Protein AF-A0AA45XNL1-F1 (afdb_monomer_lite)

Structure (mmCIF, N/CA/C/O backbone):
data_AF-A0AA45XNL1-F1
#
_entry.id   AF-A0AA45XNL1-F1
#
loop_
_atom_site.group_PDB
_atom_site.id
_atom_site.type_symbol
_atom_site.label_atom_id
_atom_site.label_alt_id
_atom_site.label_comp_id
_atom_site.label_asym_id
_atom_site.label_entity_id
_atom_site.label_seq_id
_atom_site.pdbx_PDB_ins_code
_atom_site.Cartn_x
_atom_site.Cartn_y
_atom_site.Cartn_z
_atom_site.occupancy
_atom_site.B_iso_or_equiv
_atom_site.auth_seq_id
_atom_site.auth_comp_id
_atom_site.auth_asym_id
_atom_site.auth_atom_id
_atom_site.pdbx_PDB_model_num
ATOM 1 N N . MET A 1 1 ? -33.629 5.046 -17.607 1.00 64.12 1 MET A N 1
ATOM 2 C CA . MET A 1 1 ? -33.421 4.209 -16.400 1.00 64.12 1 MET A CA 1
ATOM 3 C C . MET A 1 1 ? -32.698 4.969 -15.286 1.00 64.12 1 MET A C 1
ATOM 5 O O . MET A 1 1 ? -33.099 4.833 -14.143 1.00 64.12 1 MET A O 1
ATOM 9 N N . GLN A 1 2 ? -31.721 5.830 -15.606 1.00 73.00 2 GLN A N 1
ATOM 10 C CA . GLN A 1 2 ? -31.014 6.656 -14.610 1.00 73.00 2 GLN A CA 1
ATOM 11 C C . GLN A 1 2 ? -31.879 7.733 -13.931 1.00 73.00 2 GLN A C 1
ATOM 13 O O . GLN A 1 2 ? -31.637 8.083 -12.786 1.00 73.00 2 GLN A O 1
ATOM 18 N N . GLU A 1 3 ? -32.913 8.241 -14.602 1.00 77.94 3 GLU A N 1
ATOM 19 C CA . GLU A 1 3 ? -33.728 9.349 -14.080 1.00 77.94 3 GLU A CA 1
ATOM 20 C C . GLU A 1 3 ? -34.602 8.949 -12.877 1.00 77.94 3 GLU A C 1
ATOM 22 O O . GLU A 1 3 ? -34.738 9.703 -11.919 1.00 77.94 3 GLU A O 1
ATOM 27 N N . ALA A 1 4 ? -35.137 7.725 -12.872 1.00 80.25 4 ALA A N 1
ATOM 28 C CA . ALA A 1 4 ? -35.869 7.190 -11.723 1.00 80.25 4 ALA A CA 1
ATOM 29 C C . ALA A 1 4 ? -34.945 6.973 -10.512 1.00 80.25 4 ALA A C 1
ATOM 31 O O . ALA A 1 4 ? -35.347 7.217 -9.379 1.00 80.25 4 ALA A O 1
ATOM 32 N N . VAL A 1 5 ? -33.694 6.568 -10.765 1.00 75.75 5 VAL A N 1
ATOM 33 C CA . VAL A 1 5 ? -32.657 6.422 -9.734 1.00 75.75 5 VAL A CA 1
ATOM 34 C C . VAL A 1 5 ? -32.248 7.791 -9.189 1.00 75.75 5 VAL A C 1
ATOM 36 O O . VAL A 1 5 ? -32.155 7.944 -7.979 1.00 75.75 5 VAL A O 1
ATOM 39 N N . ALA A 1 6 ? -32.091 8.803 -10.048 1.00 78.00 6 ALA A N 1
ATOM 40 C CA . ALA A 1 6 ? -31.795 10.170 -9.625 1.00 78.00 6 ALA A CA 1
ATOM 41 C C . ALA A 1 6 ? -32.897 10.737 -8.720 1.00 78.00 6 ALA A C 1
ATOM 43 O O . ALA A 1 6 ? -32.599 11.247 -7.648 1.00 78.00 6 ALA A O 1
ATOM 44 N N . ARG A 1 7 ? -34.174 10.560 -9.086 1.00 77.00 7 ARG A N 1
ATOM 45 C CA . ARG A 1 7 ? -35.311 11.001 -8.258 1.00 77.00 7 ARG A CA 1
ATOM 46 C C . ARG A 1 7 ? -35.418 10.231 -6.944 1.00 77.00 7 ARG A C 1
ATOM 48 O O . ARG A 1 7 ? -35.821 10.819 -5.945 1.00 77.00 7 ARG A O 1
ATOM 55 N N . LEU A 1 8 ? -35.062 8.945 -6.936 1.00 75.25 8 LEU A N 1
ATOM 56 C CA . LEU A 1 8 ? -34.986 8.143 -5.716 1.00 75.25 8 LEU A CA 1
ATOM 57 C C . LEU A 1 8 ? -33.889 8.680 -4.791 1.00 75.25 8 LEU A C 1
ATOM 59 O O . LEU A 1 8 ? -34.174 8.926 -3.628 1.00 75.25 8 LEU A O 1
ATOM 63 N N . VAL A 1 9 ? -32.687 8.935 -5.318 1.00 75.56 9 VAL A N 1
ATOM 64 C CA . VAL A 1 9 ? -31.549 9.463 -4.550 1.00 75.56 9 VAL A CA 1
ATOM 65 C C . VAL A 1 9 ? -31.827 10.878 -4.032 1.00 75.56 9 VAL A C 1
ATOM 67 O O . VAL A 1 9 ? -31.631 11.112 -2.843 1.00 75.56 9 VAL A O 1
ATOM 70 N N . ASP A 1 10 ? -32.373 11.773 -4.865 1.00 69.25 10 ASP A N 1
ATOM 71 C CA . ASP A 1 10 ? -32.783 13.132 -4.468 1.00 69.25 10 ASP A CA 1
ATOM 72 C C . ASP A 1 10 ? -33.899 13.121 -3.414 1.00 69.25 10 ASP A C 1
ATOM 74 O O . ASP A 1 10 ? -33.863 13.898 -2.465 1.00 69.25 10 ASP A O 1
ATOM 78 N N . SER A 1 11 ? -34.881 12.217 -3.526 1.00 64.88 11 SER A N 1
ATOM 79 C CA . SER A 1 11 ? -35.948 12.083 -2.515 1.00 64.88 11 SER A CA 1
ATOM 80 C C . SER A 1 11 ? -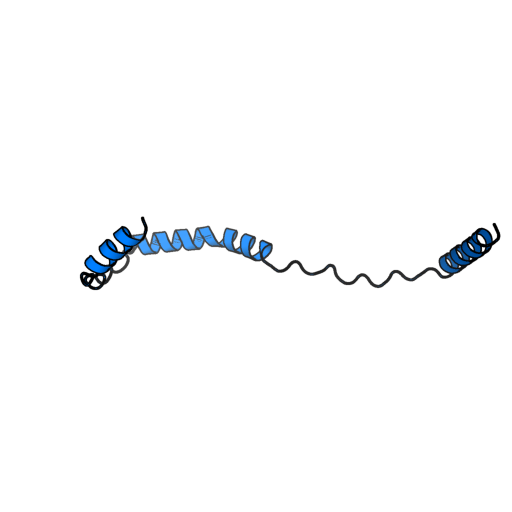35.435 11.455 -1.213 1.00 64.88 11 SER A C 1
ATOM 82 O O . SER A 1 11 ? -36.008 11.678 -0.149 1.00 64.88 11 SER A O 1
ATOM 84 N N . THR A 1 12 ? -34.345 10.683 -1.290 1.00 61.75 12 THR A N 1
ATOM 85 C CA . THR A 1 12 ? -33.603 10.128 -0.149 1.00 61.75 12 THR A CA 1
ATOM 86 C C . THR A 1 12 ? -32.419 10.989 0.277 1.00 61.75 12 THR A C 1
ATOM 88 O O . THR A 1 12 ? -31.611 10.532 1.083 1.00 61.75 12 THR A O 1
ATOM 91 N N . ALA A 1 13 ? -32.345 12.259 -0.140 1.00 60.44 13 ALA A N 1
ATOM 92 C CA . ALA A 1 13 ? -31.573 13.281 0.571 1.00 60.44 13 ALA A CA 1
ATOM 93 C C . ALA A 1 13 ? -32.229 13.599 1.935 1.00 60.44 13 ALA A C 1
ATOM 95 O O . ALA A 1 13 ? -32.339 14.738 2.371 1.00 60.44 13 ALA A O 1
ATOM 96 N N . THR A 1 14 ? -32.715 12.558 2.610 1.00 61.72 14 THR A N 1
ATOM 97 C CA . THR A 1 14 ? -32.900 12.529 4.045 1.00 61.72 14 THR A CA 1
ATOM 98 C C . THR A 1 14 ? -31.504 12.713 4.593 1.00 61.72 14 THR A C 1
ATOM 100 O O . THR A 1 14 ? -30.644 11.870 4.346 1.00 61.72 14 THR A O 1
ATOM 103 N N . GLU A 1 15 ? -31.274 13.857 5.228 1.00 65.62 15 GLU A N 1
ATOM 104 C CA . GLU A 1 15 ? -30.099 14.154 6.035 1.00 65.62 15 GLU A CA 1
ATOM 105 C C . GLU A 1 15 ? -29.617 12.864 6.707 1.00 65.62 15 GLU A C 1
ATOM 107 O O . GLU A 1 15 ? -30.242 12.360 7.643 1.00 65.62 15 GLU A O 1
ATOM 112 N N . LEU A 1 16 ? -28.573 12.250 6.139 1.00 70.06 16 LEU A N 1
ATOM 113 C CA . LEU A 1 16 ? -27.984 11.075 6.751 1.00 70.06 16 LEU A CA 1
ATOM 114 C C . LEU A 1 16 ? -27.454 11.582 8.087 1.00 70.06 16 LEU A C 1
ATOM 116 O O . LEU A 1 16 ? -26.693 12.557 8.081 1.00 70.06 16 LEU A O 1
ATOM 120 N N . PRO A 1 17 ? -27.866 10.985 9.220 1.00 72.50 17 PRO A N 1
ATOM 121 C CA . PRO A 1 17 ? -27.338 11.403 10.502 1.00 72.50 17 PRO A CA 1
ATOM 122 C C . PRO A 1 17 ? -25.811 11.384 10.396 1.00 72.50 17 PRO A C 1
ATOM 124 O O . PRO A 1 17 ? -25.267 10.467 9.760 1.00 72.50 17 PRO A O 1
ATOM 127 N N . PRO A 1 18 ? -25.115 12.397 10.946 1.00 75.56 18 PRO A N 1
ATOM 128 C CA . PRO A 1 18 ? -23.665 12.451 10.872 1.00 75.56 18 PRO A CA 1
ATOM 129 C C . PRO A 1 18 ? -23.119 11.089 11.306 1.00 75.56 18 PRO A C 1
ATOM 131 O O . PRO A 1 18 ? -23.628 10.528 12.287 1.00 75.56 18 PRO A O 1
ATOM 134 N N . PRO A 1 19 ? -22.153 10.516 10.561 1.00 76.00 19 PRO A N 1
ATOM 135 C CA . PRO A 1 19 ? -21.648 9.191 10.867 1.00 76.00 19 PRO A CA 1
ATOM 136 C C . PRO A 1 19 ? -21.242 9.182 12.334 1.00 76.00 19 PRO A C 1
ATOM 138 O O . PRO A 1 19 ? -20.485 10.051 12.775 1.00 76.00 19 PRO A O 1
ATOM 141 N N . MET A 1 20 ? -21.818 8.249 13.097 1.00 78.56 20 MET A N 1
ATOM 142 C CA . MET A 1 20 ? -21.535 8.153 14.523 1.00 78.56 20 MET A CA 1
ATOM 143 C C . MET A 1 20 ? -20.016 8.117 14.703 1.00 78.56 20 MET A C 1
ATOM 145 O O . MET A 1 20 ? -19.356 7.375 13.964 1.00 78.56 20 MET A O 1
ATOM 149 N N . PRO A 1 21 ? -19.447 8.911 15.630 1.00 80.06 21 PRO A N 1
ATOM 150 C CA . PRO A 1 21 ? -18.019 8.866 15.882 1.00 80.06 21 PRO A CA 1
ATOM 151 C C . PRO A 1 21 ? -17.631 7.414 16.152 1.00 80.06 21 PRO A C 1
ATOM 153 O O . PRO A 1 21 ? -18.184 6.762 17.039 1.00 80.06 21 PRO A O 1
ATOM 156 N N . GLY A 1 22 ? -16.747 6.890 15.301 1.00 80.44 22 GLY A N 1
ATOM 157 C CA . GLY A 1 22 ? -16.335 5.497 15.362 1.00 80.44 22 GLY A CA 1
ATOM 158 C C . GLY A 1 22 ? -15.750 5.183 16.733 1.00 80.44 22 GLY A C 1
ATOM 159 O O . GLY A 1 22 ? -15.062 6.015 17.329 1.00 80.44 22 GLY A O 1
ATOM 160 N N . LEU A 1 23 ? -16.024 3.979 17.233 1.00 85.31 23 LEU A N 1
ATOM 161 C CA . LEU A 1 23 ? -15.382 3.504 18.452 1.00 85.31 23 LEU A CA 1
ATOM 162 C C . LEU A 1 23 ? -13.857 3.567 18.279 1.00 85.31 23 LEU A C 1
ATOM 164 O O . LEU A 1 23 ? -13.356 3.252 17.192 1.00 85.31 23 LEU A O 1
ATOM 168 N N . PRO A 1 24 ? -13.108 3.952 19.328 1.00 88.31 24 PRO A N 1
ATOM 169 C CA . PRO A 1 24 ? -11.661 3.871 19.272 1.00 88.31 24 PRO A CA 1
ATOM 170 C C . PRO A 1 24 ? -11.253 2.417 18.983 1.00 88.31 24 PRO A C 1
ATOM 17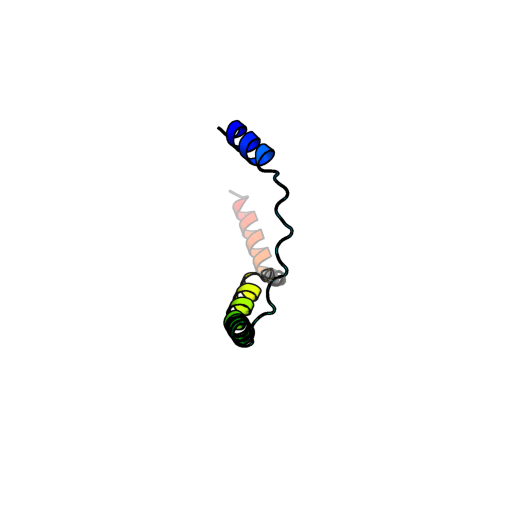2 O O . PRO A 1 24 ? -11.905 1.487 19.471 1.00 88.31 24 PRO A O 1
ATOM 175 N N . PRO A 1 25 ? -10.195 2.197 18.188 1.00 89.25 25 PRO A N 1
ATOM 176 C CA . PRO A 1 25 ? -9.764 0.854 17.850 1.00 89.25 25 PRO A CA 1
ATOM 177 C C . PRO A 1 25 ? -9.359 0.099 19.114 1.00 89.25 25 PRO A C 1
ATOM 179 O O . PRO A 1 25 ? -8.630 0.600 19.971 1.00 89.25 25 PRO A O 1
ATOM 182 N N . THR A 1 26 ? -9.825 -1.137 19.208 1.00 94.44 26 THR A N 1
ATOM 183 C CA . THR A 1 26 ? -9.422 -2.061 20.263 1.00 94.44 26 THR A CA 1
ATOM 184 C C . THR A 1 26 ? -7.932 -2.407 20.129 1.00 94.44 26 THR A C 1
ATOM 186 O O . THR A 1 26 ? -7.378 -2.372 19.024 1.00 94.44 26 THR A O 1
ATOM 189 N N . PRO A 1 27 ? -7.260 -2.806 21.223 1.00 96.38 27 PRO A N 1
ATOM 190 C CA . PRO A 1 27 ? -5.870 -3.261 21.168 1.00 96.38 27 PRO A CA 1
ATOM 191 C C . PRO A 1 27 ? -5.639 -4.387 20.150 1.00 96.38 27 PRO A C 1
ATOM 193 O O . PRO A 1 27 ? -4.611 -4.422 19.479 1.00 96.38 27 PRO A O 1
ATOM 196 N N . GLU A 1 28 ? -6.616 -5.277 19.981 1.00 96.75 28 GLU A N 1
ATOM 197 C CA . GLU A 1 28 ? -6.543 -6.384 19.028 1.00 96.75 28 GLU A CA 1
ATOM 198 C C . GLU A 1 28 ? -6.651 -5.918 17.571 1.00 96.75 28 GLU A C 1
ATOM 200 O O . GLU A 1 28 ? -5.913 -6.402 16.712 1.00 96.75 28 GLU A O 1
ATOM 205 N N . GLN A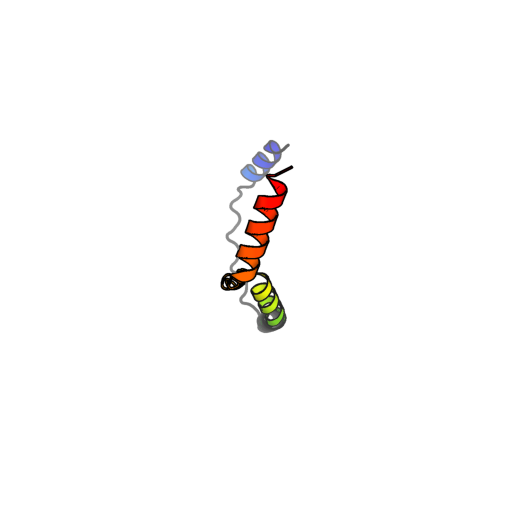 1 29 ? -7.477 -4.902 17.299 1.00 96.38 29 GLN A N 1
ATOM 206 C CA . GLN A 1 29 ? -7.512 -4.236 15.994 1.00 96.38 29 GLN A CA 1
ATOM 207 C C . GLN A 1 29 ? -6.197 -3.517 15.690 1.00 96.38 29 GLN A C 1
ATOM 209 O O . GLN A 1 29 ? -5.711 -3.592 14.562 1.00 96.38 29 GLN A O 1
ATOM 214 N N . LEU A 1 30 ? -5.578 -2.869 16.682 1.00 96.69 30 LEU A N 1
ATOM 215 C CA . LEU A 1 30 ? -4.256 -2.259 16.516 1.00 96.69 30 LEU A CA 1
ATOM 216 C C . LEU A 1 30 ? -3.182 -3.316 16.240 1.00 96.69 30 LEU A C 1
ATOM 218 O O . LEU A 1 30 ? -2.337 -3.125 15.365 1.00 96.69 30 LEU A O 1
ATOM 222 N N . GLN A 1 31 ? -3.242 -4.456 16.929 1.00 97.06 31 GLN A N 1
ATOM 223 C CA . GLN A 1 31 ? -2.335 -5.573 16.684 1.00 97.06 31 GLN A CA 1
ATOM 224 C C . GLN A 1 31 ? -2.544 -6.175 15.287 1.00 97.06 31 GLN A C 1
ATOM 226 O O . GLN A 1 31 ? -1.577 -6.515 14.607 1.00 97.06 31 GLN A O 1
ATOM 231 N N . GLN A 1 32 ? -3.790 -6.284 14.824 1.00 96.25 32 GLN A N 1
ATOM 232 C CA . GLN A 1 32 ? -4.096 -6.724 13.466 1.00 96.25 32 GLN A CA 1
ATOM 233 C C . GLN A 1 32 ? -3.587 -5.727 12.423 1.00 96.25 32 GLN A C 1
ATOM 235 O O . GLN A 1 32 ? -2.959 -6.145 11.454 1.00 96.25 32 GLN A O 1
ATOM 240 N N . ALA A 1 33 ? -3.804 -4.428 12.629 1.00 93.50 33 ALA A N 1
ATOM 241 C CA . ALA A 1 33 ? -3.289 -3.385 11.750 1.00 93.50 33 ALA A CA 1
ATOM 242 C C . ALA A 1 33 ? -1.754 -3.416 11.681 1.00 93.50 33 ALA A C 1
ATOM 244 O O . ALA A 1 33 ? -1.198 -3.293 10.592 1.00 93.50 33 ALA A O 1
ATOM 245 N N . ARG A 1 34 ? -1.070 -3.672 12.808 1.00 93.69 34 ARG A N 1
ATOM 246 C CA . ARG A 1 34 ? 0.381 -3.918 12.832 1.00 93.69 34 ARG A CA 1
ATOM 247 C C . ARG A 1 34 ? 0.776 -5.129 12.000 1.00 93.69 34 ARG A C 1
ATOM 249 O O . ARG A 1 34 ? 1.617 -4.982 11.126 1.00 93.69 34 ARG A O 1
ATOM 256 N N . ARG A 1 35 ? 0.134 -6.285 12.203 1.00 93.38 35 ARG A N 1
ATOM 257 C CA . ARG A 1 35 ? 0.413 -7.497 1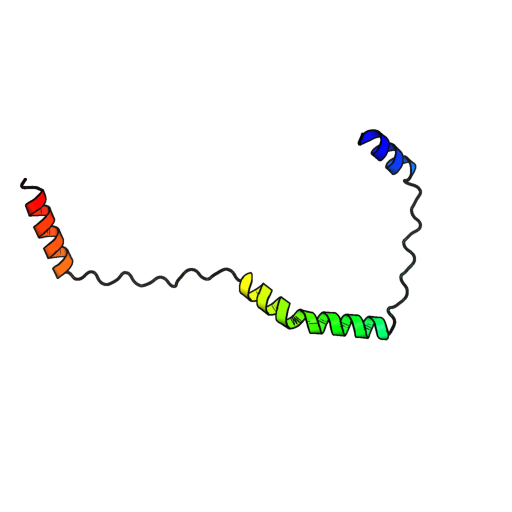1.409 1.00 93.38 35 ARG A CA 1
ATOM 258 C C . ARG A 1 35 ? 0.216 -7.262 9.911 1.00 93.38 35 ARG A C 1
ATOM 260 O O . ARG A 1 35 ? 1.014 -7.742 9.115 1.00 93.38 35 ARG A O 1
ATOM 267 N N . LEU A 1 36 ? -0.823 -6.518 9.525 1.00 91.75 36 LEU A N 1
ATOM 268 C CA . LEU A 1 36 ? -1.079 -6.154 8.127 1.00 91.75 36 LEU A CA 1
ATOM 269 C C . LEU A 1 36 ? -0.000 -5.217 7.571 1.00 91.75 36 LEU A C 1
ATOM 271 O O . LEU A 1 36 ? 0.482 -5.436 6.462 1.00 91.75 36 LEU A O 1
ATOM 275 N N . ALA A 1 37 ? 0.397 -4.200 8.338 1.00 89.12 37 ALA A N 1
ATOM 276 C CA . ALA A 1 37 ? 1.461 -3.281 7.946 1.00 89.12 37 ALA A CA 1
ATOM 277 C C . ALA A 1 37 ? 2.810 -4.004 7.806 1.00 89.12 37 ALA A C 1
ATOM 279 O O . ALA A 1 37 ? 3.526 -3.777 6.836 1.00 89.12 37 ALA A O 1
ATOM 280 N N . GLU A 1 38 ? 3.125 -4.909 8.734 1.00 88.38 38 GLU A N 1
ATOM 281 C CA . GLU A 1 38 ? 4.335 -5.736 8.719 1.00 88.38 38 GLU A CA 1
ATOM 282 C C . GLU A 1 38 ? 4.343 -6.690 7.516 1.00 88.38 38 GLU A C 1
ATOM 284 O O . GLU A 1 38 ? 5.324 -6.723 6.773 1.00 88.38 38 GLU A O 1
ATOM 289 N N . ALA A 1 39 ? 3.232 -7.387 7.256 1.00 87.31 39 ALA A N 1
ATOM 290 C CA . ALA A 1 39 ? 3.094 -8.293 6.114 1.00 87.31 39 ALA A CA 1
ATOM 291 C C . ALA A 1 39 ? 3.218 -7.585 4.750 1.00 87.31 39 ALA A C 1
ATOM 293 O O . ALA A 1 39 ? 3.650 -8.197 3.776 1.00 87.31 39 ALA A O 1
ATOM 294 N N . GLY A 1 40 ? 2.858 -6.300 4.668 1.00 82.00 40 GLY A N 1
ATOM 295 C CA . GLY A 1 40 ? 2.908 -5.521 3.429 1.00 82.00 40 GLY A CA 1
ATOM 296 C C . GLY A 1 40 ? 4.289 -4.968 3.058 1.00 82.00 40 GLY A C 1
ATOM 297 O O . GLY A 1 40 ? 4.454 -4.473 1.946 1.00 82.00 40 GLY A O 1
ATOM 298 N N . THR A 1 41 ? 5.284 -5.031 3.950 1.00 78.69 41 THR A N 1
ATOM 299 C CA . THR A 1 41 ? 6.588 -4.365 3.747 1.00 78.69 41 THR A CA 1
ATOM 300 C C . THR A 1 41 ? 7.373 -4.913 2.553 1.00 78.69 41 THR A C 1
ATOM 302 O O . THR A 1 41 ? 7.778 -4.143 1.683 1.00 78.69 41 THR A O 1
ATOM 305 N N . THR A 1 42 ? 7.538 -6.233 2.464 1.00 76.69 42 THR A N 1
ATOM 306 C CA . THR A 1 42 ? 8.291 -6.886 1.377 1.00 76.69 42 THR A CA 1
ATOM 307 C C . THR A 1 42 ? 7.636 -6.683 0.012 1.00 76.69 42 THR A C 1
ATOM 309 O O . THR A 1 42 ? 8.313 -6.465 -0.994 1.00 76.69 42 THR A O 1
ATOM 312 N N . GLU A 1 43 ? 6.307 -6.702 -0.028 1.00 78.88 43 GLU A N 1
ATOM 313 C CA . GLU A 1 43 ? 5.568 -6.566 -1.279 1.00 78.88 43 GLU A CA 1
ATOM 314 C C . GLU A 1 43 ? 5.542 -5.116 -1.770 1.00 78.88 43 GLU A C 1
ATOM 316 O O . GLU A 1 43 ? 5.650 -4.876 -2.972 1.00 78.88 43 GLU A O 1
ATOM 321 N N . LEU A 1 44 ? 5.505 -4.138 -0.857 1.00 80.69 44 LEU A N 1
ATOM 322 C CA . LEU A 1 44 ? 5.676 -2.726 -1.202 1.00 80.69 44 LEU A CA 1
ATOM 323 C C . LEU A 1 44 ? 7.072 -2.426 -1.755 1.00 80.69 44 LEU A C 1
ATOM 325 O O . LEU A 1 44 ? 7.184 -1.623 -2.678 1.00 80.69 44 LEU A O 1
ATOM 329 N N . GLU A 1 45 ? 8.122 -3.066 -1.238 1.00 82.81 45 GLU A N 1
ATOM 330 C CA . GLU A 1 45 ? 9.481 -2.913 -1.768 1.00 82.81 45 GLU A CA 1
ATOM 331 C C . GLU A 1 45 ? 9.585 -3.453 -3.199 1.00 82.81 45 GLU A C 1
ATOM 333 O O . GLU A 1 45 ? 10.039 -2.736 -4.092 1.00 82.81 45 GLU A O 1
ATOM 338 N N . ARG A 1 46 ? 9.048 -4.654 -3.455 1.00 83.00 46 ARG A N 1
ATOM 339 C CA . ARG A 1 46 ? 9.000 -5.238 -4.805 1.00 83.00 46 ARG A CA 1
ATOM 340 C C . ARG A 1 46 ? 8.188 -4.381 -5.776 1.00 83.00 46 ARG A C 1
ATOM 342 O O . ARG A 1 46 ? 8.592 -4.182 -6.919 1.00 83.00 46 ARG A O 1
ATOM 349 N N . VAL A 1 47 ? 7.032 -3.876 -5.341 1.00 84.62 47 VAL A N 1
ATOM 350 C CA . VAL A 1 47 ? 6.189 -2.993 -6.161 1.00 84.62 47 VAL A CA 1
ATOM 351 C C . VAL A 1 47 ? 6.907 -1.677 -6.440 1.00 84.62 47 VAL A C 1
ATOM 353 O O . VAL A 1 47 ? 6.867 -1.200 -7.569 1.00 84.62 47 VAL A O 1
ATOM 356 N N . LYS A 1 48 ? 7.608 -1.107 -5.455 1.00 83.69 48 LYS A N 1
ATOM 357 C CA . LYS A 1 48 ? 8.394 0.113 -5.644 1.00 83.69 48 LYS A CA 1
ATOM 358 C C . LYS A 1 48 ? 9.527 -0.106 -6.643 1.00 83.69 48 LYS A C 1
ATOM 360 O O . LYS A 1 48 ? 9.667 0.712 -7.540 1.00 83.69 48 LYS A O 1
ATOM 365 N N . GLU A 1 49 ? 10.262 -1.211 -6.550 1.00 83.81 49 GLU A N 1
ATOM 366 C CA . GLU A 1 49 ? 11.304 -1.576 -7.520 1.00 83.81 49 GLU A CA 1
ATOM 367 C C . GLU A 1 49 ? 10.730 -1.776 -8.934 1.00 83.81 49 GLU A C 1
ATOM 369 O O . GLU A 1 49 ? 11.290 -1.288 -9.913 1.00 83.81 49 GLU A O 1
ATOM 374 N N . ALA A 1 50 ? 9.573 -2.430 -9.055 1.00 84.38 50 ALA A N 1
ATOM 375 C CA . ALA A 1 50 ? 8.904 -2.636 -10.340 1.00 84.38 50 ALA A CA 1
ATOM 376 C C . ALA A 1 50 ? 8.340 -1.338 -10.947 1.00 84.38 50 ALA A C 1
ATOM 378 O O . ALA A 1 50 ? 8.242 -1.219 -12.170 1.00 84.38 50 ALA A O 1
ATOM 379 N N . LEU A 1 51 ? 7.947 -0.385 -10.098 1.00 84.88 51 LEU A N 1
ATOM 380 C CA . LEU A 1 51 ? 7.440 0.928 -10.494 1.00 84.88 51 LEU A CA 1
ATOM 381 C C . LEU A 1 51 ? 8.548 1.971 -10.671 1.00 84.88 51 LEU A C 1
ATOM 383 O O . LEU A 1 51 ? 8.271 3.040 -11.222 1.00 84.88 51 LEU A O 1
ATOM 387 N N . GLU A 1 52 ? 9.781 1.706 -10.223 1.00 84.44 52 GLU A N 1
ATOM 388 C CA . GLU A 1 52 ? 10.886 2.627 -10.453 1.00 84.44 52 GLU A CA 1
ATOM 389 C C . GLU A 1 52 ? 11.083 2.815 -11.963 1.00 84.44 52 GLU A C 1
ATOM 391 O O . GLU A 1 52 ? 11.167 1.837 -12.717 1.00 84.44 52 GLU A O 1
ATOM 396 N N . PRO A 1 53 ? 11.163 4.072 -12.440 1.00 81.75 53 PRO A N 1
ATOM 397 C CA . PRO A 1 53 ? 11.393 4.342 -13.845 1.00 81.75 53 PRO A CA 1
ATOM 398 C C . PRO A 1 53 ? 12.655 3.618 -14.300 1.00 81.75 53 PRO A C 1
ATOM 400 O O . PRO A 1 53 ? 13.761 3.909 -13.833 1.00 81.75 53 PRO A O 1
ATOM 403 N N . ARG A 1 54 ? 12.490 2.663 -15.220 1.00 74.81 54 ARG A N 1
ATOM 404 C CA . ARG A 1 54 ? 13.602 1.894 -15.772 1.00 74.81 54 ARG A CA 1
ATOM 405 C C . ARG A 1 54 ? 14.623 2.873 -16.340 1.00 74.81 54 ARG A C 1
ATOM 407 O O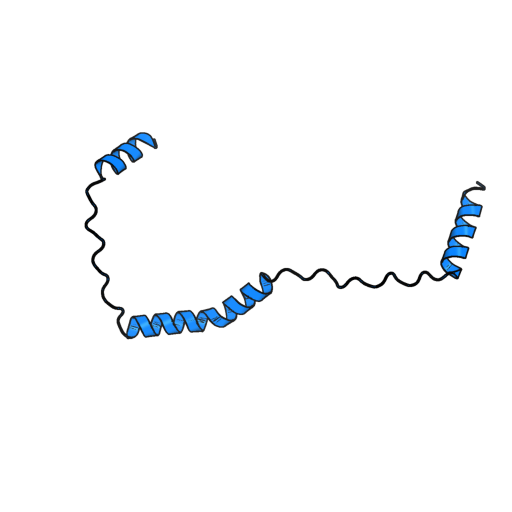 . ARG A 1 54 ? 14.350 3.546 -17.336 1.00 74.81 54 ARG A O 1
ATOM 414 N N . LYS A 1 55 ? 15.790 2.966 -15.689 1.00 74.44 55 LYS A N 1
ATOM 415 C CA . LYS A 1 55 ? 16.866 3.852 -16.141 1.00 74.44 55 LYS A CA 1
ATOM 416 C C . LYS A 1 55 ? 17.166 3.524 -17.604 1.00 74.44 55 LYS A C 1
ATOM 418 O O . LYS A 1 55 ? 17.339 2.342 -17.929 1.00 74.44 55 LYS A O 1
ATOM 423 N N . PRO A 1 56 ? 17.214 4.531 -18.492 1.00 74.56 56 PRO A N 1
ATOM 424 C CA . PRO A 1 56 ? 17.642 4.289 -19.854 1.00 74.56 56 PRO A CA 1
ATOM 425 C C . PRO A 1 56 ? 19.039 3.658 -19.806 1.00 74.56 56 PRO A C 1
ATOM 427 O O . PRO A 1 56 ? 19.840 4.020 -18.934 1.00 74.56 56 PRO A O 1
ATOM 430 N N . PRO A 1 57 ? 19.332 2.688 -20.690 1.00 74.75 57 PRO A N 1
ATOM 431 C CA . PRO A 1 57 ? 20.652 2.083 -20.744 1.00 74.75 57 PRO A CA 1
ATOM 432 C C . PRO A 1 57 ? 21.694 3.197 -20.830 1.00 74.75 57 PRO A C 1
ATOM 434 O O . PRO A 1 57 ? 21.543 4.125 -21.630 1.00 74.75 57 PRO A O 1
ATOM 437 N N . ALA A 1 58 ? 22.712 3.128 -19.965 1.00 76.81 58 ALA A N 1
ATOM 438 C CA . ALA A 1 58 ? 23.783 4.113 -19.936 1.00 76.81 58 ALA A CA 1
ATOM 439 C C . ALA A 1 58 ? 24.290 4.317 -21.364 1.00 76.81 58 ALA A C 1
ATOM 441 O O . ALA A 1 58 ? 24.551 3.332 -22.060 1.00 76.81 58 ALA A O 1
ATOM 442 N N . ALA A 1 59 ? 24.373 5.576 -21.805 1.00 71.19 59 ALA A N 1
ATOM 443 C CA . ALA A 1 59 ? 24.800 5.912 -23.153 1.00 71.19 59 ALA A CA 1
ATOM 444 C C . ALA A 1 59 ? 26.160 5.255 -23.414 1.00 71.19 59 ALA A C 1
ATOM 446 O O . ALA A 1 59 ? 27.199 5.707 -22.927 1.00 71.19 59 ALA A O 1
ATOM 447 N N . ALA A 1 60 ? 26.140 4.140 -24.146 1.00 72.00 60 ALA A N 1
ATOM 448 C CA . ALA A 1 60 ? 27.352 3.471 -24.554 1.00 72.00 60 ALA A CA 1
ATOM 449 C C . ALA A 1 60 ? 28.083 4.461 -25.453 1.00 72.00 60 ALA A C 1
ATOM 451 O O . ALA A 1 60 ? 27.532 4.906 -26.465 1.00 72.00 60 ALA A O 1
ATOM 452 N N . LYS A 1 61 ? 29.302 4.847 -25.053 1.00 74.50 61 LYS A N 1
ATOM 453 C CA . LYS A 1 61 ? 30.156 5.706 -25.876 1.00 74.50 61 LYS A CA 1
ATOM 454 C C . LYS A 1 61 ? 30.130 5.154 -27.303 1.00 74.50 61 LYS A C 1
ATOM 456 O O . LYS A 1 61 ? 30.283 3.936 -27.462 1.00 74.50 61 LYS A O 1
ATOM 461 N N . PRO A 1 62 ? 29.918 5.999 -28.327 1.00 71.81 62 PRO A N 1
ATOM 462 C CA . PRO A 1 62 ? 29.928 5.531 -29.700 1.00 71.81 62 PRO A CA 1
ATOM 463 C C . PRO A 1 62 ? 31.231 4.768 -29.920 1.00 71.81 62 PRO A C 1
ATOM 465 O O . PRO A 1 62 ? 32.322 5.280 -29.666 1.00 71.81 62 PRO A O 1
ATOM 468 N N . ARG A 1 63 ? 31.093 3.498 -30.305 1.00 71.69 63 ARG A N 1
ATOM 469 C CA . ARG A 1 63 ? 32.219 2.594 -30.523 1.00 71.69 63 ARG A CA 1
ATOM 470 C C . ARG A 1 63 ? 33.186 3.277 -31.482 1.00 71.69 63 ARG A C 1
ATOM 472 O O . ARG A 1 63 ? 32.758 3.700 -32.558 1.00 71.69 63 ARG A O 1
ATOM 479 N N . ALA A 1 64 ? 34.449 3.413 -31.070 1.00 75.38 64 ALA A N 1
ATOM 480 C CA . ALA A 1 64 ? 35.479 4.037 -31.889 1.00 75.38 64 ALA A CA 1
ATOM 481 C C . ALA A 1 64 ? 35.435 3.395 -33.279 1.00 75.38 64 ALA A C 1
ATOM 483 O O . ALA A 1 64 ? 35.567 2.175 -33.423 1.00 75.38 64 ALA A O 1
ATOM 484 N N . LYS A 1 65 ? 35.122 4.205 -34.293 1.00 72.00 65 LYS A N 1
ATOM 485 C CA . LYS A 1 65 ? 35.074 3.726 -35.669 1.00 72.00 65 LYS A CA 1
ATOM 486 C C . LYS A 1 65 ? 36.510 3.432 -36.073 1.00 72.00 65 LYS A C 1
ATOM 488 O O . LYS A 1 65 ? 37.332 4.338 -36.120 1.00 72.00 65 LYS A O 1
ATOM 493 N N . ASP A 1 66 ? 36.787 2.164 -36.340 1.00 80.19 66 ASP A N 1
ATOM 494 C CA . ASP A 1 66 ? 38.065 1.735 -36.888 1.00 80.19 66 ASP A CA 1
ATOM 495 C C . ASP A 1 66 ? 38.277 2.439 -38.246 1.00 80.19 66 ASP A C 1
ATOM 497 O O . ASP A 1 66 ? 37.451 2.254 -39.155 1.00 80.19 66 ASP A O 1
ATOM 501 N N . PRO A 1 67 ? 39.333 3.263 -38.399 1.00 80.56 67 PRO A N 1
ATOM 502 C CA . PRO A 1 67 ? 39.583 3.984 -39.639 1.00 80.56 67 PRO A CA 1
ATOM 503 C C . PRO A 1 67 ? 39.737 3.018 -40.817 1.00 80.56 67 PRO A C 1
ATOM 505 O O . PRO A 1 67 ? 39.186 3.275 -41.884 1.00 80.56 67 PRO A O 1
ATOM 508 N N . MET A 1 68 ? 40.359 1.852 -40.626 1.00 83.12 68 MET A N 1
ATOM 509 C CA . MET A 1 68 ? 40.516 0.834 -41.666 1.00 83.12 68 MET A CA 1
ATOM 510 C C . MET A 1 68 ? 39.167 0.290 -42.151 1.00 83.12 68 MET A C 1
ATOM 512 O O . MET A 1 68 ? 38.975 0.070 -43.349 1.00 83.12 68 MET A O 1
ATOM 516 N N . LYS A 1 69 ? 38.173 0.150 -41.261 1.00 81.50 69 LYS A N 1
ATOM 517 C CA . LYS A 1 69 ? 36.801 -0.201 -41.675 1.00 81.50 69 LYS A CA 1
ATOM 518 C C . LYS A 1 69 ? 36.117 0.908 -42.470 1.00 81.50 69 LYS A C 1
ATOM 520 O O . LYS A 1 69 ? 35.269 0.592 -43.306 1.00 81.50 69 LYS A O 1
ATOM 525 N N . ALA A 1 70 ? 36.448 2.175 -42.227 1.00 83.69 70 ALA A N 1
ATOM 526 C CA . ALA A 1 70 ? 35.937 3.285 -43.028 1.00 83.69 70 ALA A CA 1
ATOM 527 C C . ALA A 1 70 ? 36.518 3.242 -44.449 1.00 83.69 70 ALA A C 1
ATOM 529 O O . ALA A 1 70 ? 35.752 3.273 -45.413 1.00 83.69 70 ALA A O 1
ATOM 530 N N . TRP A 1 71 ? 37.834 3.039 -44.575 1.00 82.50 71 TRP A N 1
ATOM 531 C CA . TRP A 1 71 ? 38.512 2.858 -45.866 1.00 82.50 71 TRP A CA 1
ATOM 532 C C . TRP A 1 71 ? 37.945 1.673 -46.654 1.00 82.50 71 TRP A C 1
ATOM 534 O O . TRP A 1 71 ? 37.611 1.802 -47.830 1.00 82.50 71 TRP A O 1
ATOM 544 N N . LEU A 1 72 ? 37.729 0.533 -45.994 1.00 86.94 72 LEU A N 1
ATOM 545 C CA . LEU A 1 72 ? 37.182 -0.663 -46.636 1.00 86.94 72 LEU A CA 1
ATOM 546 C C . LEU A 1 72 ? 35.727 -0.489 -47.112 1.00 86.94 72 LEU A C 1
ATOM 548 O O . LEU A 1 72 ? 35.321 -1.089 -48.109 1.00 86.94 72 LEU A O 1
ATOM 552 N N . ARG A 1 73 ? 34.916 0.310 -46.405 1.00 85.88 73 ARG A N 1
ATOM 553 C CA . ARG A 1 73 ? 33.551 0.651 -46.846 1.00 85.88 73 ARG A CA 1
ATOM 554 C C . ARG A 1 73 ? 33.572 1.632 -48.016 1.00 85.88 73 ARG A C 1
ATOM 556 O O . ARG A 1 73 ? 32.799 1.444 -48.951 1.00 85.88 73 ARG A O 1
ATOM 563 N N . ALA A 1 74 ? 34.466 2.620 -47.988 1.00 84.62 74 ALA A N 1
ATOM 564 C CA . ALA A 1 74 ? 34.644 3.569 -49.083 1.00 84.62 74 ALA A CA 1
ATOM 565 C C . ALA A 1 74 ? 35.094 2.869 -50.376 1.00 84.62 74 ALA A C 1
ATOM 567 O O . ALA A 1 74 ? 34.488 3.088 -51.423 1.00 84.62 74 ALA A O 1
ATOM 568 N N . GLY A 1 75 ? 36.067 1.953 -50.292 1.00 85.56 75 GLY A N 1
ATOM 569 C CA . GLY A 1 75 ? 36.522 1.163 -51.442 1.00 85.56 75 GLY A CA 1
ATOM 570 C C . GLY A 1 75 ? 35.406 0.312 -52.057 1.00 85.56 75 GLY A C 1
ATOM 571 O O . GLY A 1 75 ? 35.206 0.329 -53.269 1.00 85.56 75 GLY A O 1
ATOM 572 N N . ARG A 1 76 ? 34.590 -0.353 -51.226 1.00 86.69 76 ARG A N 1
ATOM 573 C CA . ARG A 1 76 ? 33.419 -1.109 -51.708 1.00 86.69 76 ARG A CA 1
ATOM 574 C C . ARG A 1 76 ? 32.357 -0.232 -52.361 1.00 86.69 76 ARG A C 1
ATOM 576 O O . ARG A 1 76 ? 31.781 -0.630 -53.365 1.00 86.69 76 ARG A O 1
ATOM 583 N N . HIS A 1 77 ? 32.093 0.946 -51.806 1.00 85.19 77 HIS A N 1
ATOM 584 C CA . HIS A 1 77 ? 31.132 1.882 -52.383 1.00 85.19 77 HIS A CA 1
ATOM 585 C C . HIS A 1 77 ? 31.605 2.429 -53.738 1.00 85.19 77 HIS A C 1
ATOM 587 O O . HIS A 1 77 ? 30.795 2.631 -54.638 1.00 85.19 77 HIS A O 1
ATOM 593 N N . GLN A 1 78 ? 32.914 2.629 -53.908 1.00 80.88 78 GLN A N 1
ATOM 594 C CA . GLN A 1 78 ? 33.497 3.030 -55.187 1.00 80.88 78 GLN A CA 1
ATOM 595 C C . GLN A 1 78 ? 33.367 1.923 -56.244 1.00 80.88 78 GLN A C 1
ATOM 597 O O . GLN A 1 78 ? 32.994 2.213 -57.374 1.00 80.88 78 GLN A O 1
ATOM 602 N N . MET A 1 79 ? 33.580 0.662 -55.860 1.00 80.25 79 MET A N 1
ATOM 603 C CA . MET A 1 79 ? 33.387 -0.493 -56.748 1.00 80.25 79 MET A CA 1
ATOM 604 C C . MET A 1 79 ? 31.911 -0.716 -57.112 1.00 80.25 79 MET A C 1
ATOM 606 O O . MET A 1 79 ? 31.603 -0.990 -58.263 1.00 80.25 79 MET A O 1
ATOM 610 N N . GLY A 1 80 ? 30.988 -0.550 -56.159 1.00 76.44 80 GLY A N 1
ATOM 611 C CA . GLY A 1 80 ? 29.547 -0.708 -56.399 1.00 76.44 80 GLY A CA 1
ATOM 612 C C . GLY A 1 80 ? 28.896 0.426 -57.200 1.00 76.44 80 GLY A C 1
ATOM 613 O O . GLY A 1 80 ? 27.791 0.251 -57.693 1.00 76.44 80 GLY A O 1
ATOM 614 N N . ARG A 1 81 ? 29.562 1.581 -57.335 1.00 68.25 81 ARG A N 1
ATOM 615 C CA . ARG A 1 81 ? 29.149 2.683 -58.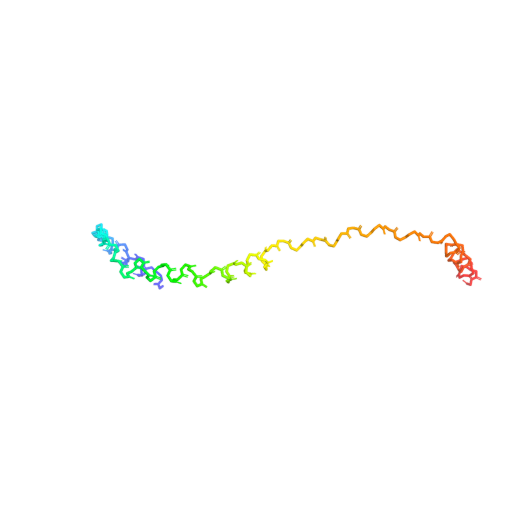226 1.00 68.25 81 ARG A CA 1
ATOM 616 C C . ARG A 1 81 ? 29.701 2.559 -59.647 1.00 68.25 81 ARG A C 1
ATOM 618 O O . ARG A 1 81 ? 29.336 3.368 -60.492 1.00 68.25 81 ARG A O 1
ATOM 625 N N . ALA A 1 82 ? 30.613 1.618 -59.877 1.00 61.44 82 ALA A N 1
ATOM 626 C CA . ALA A 1 82 ? 31.248 1.375 -61.168 1.00 61.44 82 ALA A CA 1
ATOM 627 C C . ALA A 1 82 ? 30.587 0.219 -61.948 1.00 61.44 82 ALA A C 1
ATOM 629 O O . ALA A 1 82 ? 31.186 -0.291 -62.893 1.00 61.44 82 ALA A O 1
ATOM 630 N N . VAL A 1 83 ? 29.377 -0.187 -61.542 1.00 56.25 83 VAL A N 1
ATOM 631 C CA . VAL A 1 83 ? 28.514 -1.172 -62.214 1.00 56.25 83 VAL A CA 1
ATOM 632 C C . VAL A 1 83 ? 27.237 -0.482 -62.665 1.00 56.25 83 VAL A C 1
ATOM 634 O O . VAL A 1 83 ? 26.709 0.320 -61.859 1.00 56.25 83 VAL A O 1
#

pLDDT: mean 79.9, std 9.23, range [56.25, 97.06]

Foldseek 3Di:
DVVVVVVVVVVPVPVDPDPPPDDDDDPVSVVVVVVVVVVCPVVVVVVCVVPPPDPDPDPDDPPPPDVVVVVVVVVVVVVVVVD

Secondary structure (DSSP, 8-state):
-HHHHHHHHHHT---PPPPPPPPPPPHHHHHHHHHHHHHTHHHHHHHHHHHS--PPPP-PPPPP--HHHHHHHHHHHHHHT--

Radius of gyration: 34.94 Å; chains: 1; bounding box: 76×22×83 Å

Sequence (83 aa):
MQEAVARLVDSTATELPPPMPGLPPTPEQLQQARRLAEAGTTELERVKEALEPRKPPAAAKPRAKDPMKAWLRAGRHQMGRAV